Protein AF-A0A7V8NL89-F1 (afdb_monomer_lite)

Organism: NCBI:txid2741543

pLDDT: mean 71.74, std 18.9, range [35.25, 95.38]

Sequence (128 aa):
MVPKAMFGRVRFFMFGGALLLLGAQVRPDTIVLKNGRRITALSAIEEGDKVRYLTSAGELSLPKSIVDHIEKGAFAATPGSPGAATANLTITPPEIRPAGGGIEEVERAAVHDGSIDRGYIARLEGEA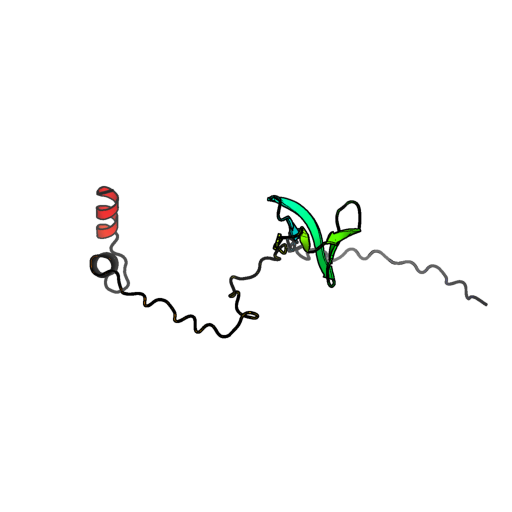

Secondary structure (DSSP, 8-state):
--------------------------PPEEEEETTS-EEEESEEEEETTEEEEEETTEEEEEEGGGEEEEE---S---S----SSS-----PPP-----SSSHHHHHHHHEETTEE-HHHHHHHHTT-

Foldseek 3Di:
DDDDDDDDDDPDDPDDDPPDCPPQPQQFKWWAWPVRDIDTFNDWDDDPQWIWTADPVGIDIDGCVGTDDMHGRDSPDDPDDPPDDDDPPPPPPPPPDPPPDDPVVLVCVQDDPNDGDVVSVVVVVVVD

Radius of gyration: 29.13 Å; chains: 1; bounding box: 51×91×41 Å

Structure (mmCIF, N/CA/C/O backbone):
data_AF-A0A7V8NL89-F1
#
_entry.id   AF-A0A7V8NL89-F1
#
loop_
_atom_site.group_PDB
_atom_site.id
_atom_site.type_symbol
_atom_site.label_atom_id
_atom_site.label_alt_id
_atom_site.label_comp_id
_atom_site.label_asym_id
_atom_site.label_entity_id
_atom_site.label_seq_id
_atom_site.pdbx_PDB_ins_code
_atom_site.Cartn_x
_atom_site.Cartn_y
_atom_site.Cartn_z
_atom_site.occupancy
_atom_site.B_iso_or_equiv
_atom_site.auth_seq_id
_atom_site.auth_comp_id
_atom_site.auth_asym_id
_atom_site.auth_atom_id
_atom_site.pdbx_PDB_model_num
ATOM 1 N N . MET A 1 1 ? 26.495 46.120 5.814 1.00 37.53 1 MET A N 1
ATOM 2 C CA . MET A 1 1 ? 25.764 45.789 4.573 1.00 37.53 1 MET A CA 1
ATOM 3 C C . MET A 1 1 ? 26.704 45.092 3.591 1.00 37.53 1 MET A C 1
ATOM 5 O O . MET A 1 1 ? 27.735 45.652 3.264 1.00 37.53 1 MET A O 1
ATOM 9 N N . VAL A 1 2 ? 26.331 43.857 3.236 1.00 35.25 2 VAL A N 1
ATOM 10 C CA . VAL A 1 2 ? 26.699 42.959 2.112 1.00 35.25 2 VAL A CA 1
ATOM 11 C C . VAL A 1 2 ? 28.068 43.111 1.404 1.00 35.25 2 VAL A C 1
ATOM 13 O O . VAL A 1 2 ? 28.269 44.081 0.677 1.00 35.25 2 VAL A O 1
ATOM 16 N N . PRO A 1 3 ? 28.950 42.089 1.454 1.00 41.47 3 PRO A N 1
ATOM 17 C CA . PRO A 1 3 ? 30.018 41.909 0.474 1.00 41.47 3 PRO A CA 1
ATOM 18 C C . PRO A 1 3 ? 29.518 41.123 -0.752 1.00 41.47 3 PRO A C 1
ATOM 20 O O . PRO A 1 3 ? 28.866 40.085 -0.638 1.00 41.47 3 PRO A O 1
ATOM 23 N N . LYS A 1 4 ? 29.838 41.622 -1.948 1.00 38.69 4 LYS A N 1
ATOM 24 C CA . LYS A 1 4 ? 29.534 40.993 -3.239 1.00 38.69 4 LYS A CA 1
ATOM 25 C C . LYS A 1 4 ? 30.643 39.983 -3.561 1.00 38.69 4 LYS A C 1
ATOM 27 O O . LYS A 1 4 ? 31.752 40.376 -3.908 1.00 38.69 4 LYS A O 1
ATOM 32 N N . ALA A 1 5 ? 30.358 38.692 -3.395 1.00 44.16 5 ALA A N 1
ATOM 33 C CA . ALA A 1 5 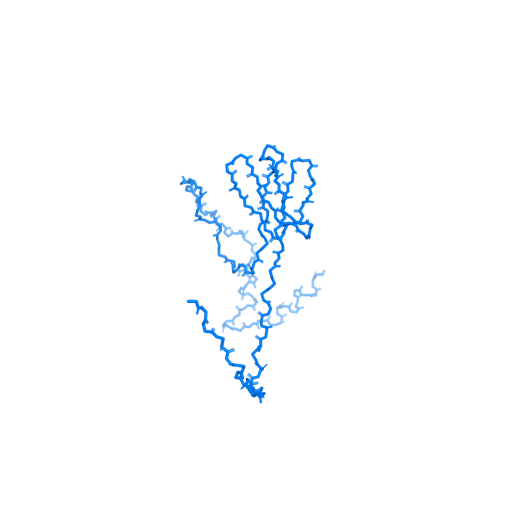? 31.304 37.617 -3.684 1.00 44.16 5 ALA A CA 1
ATOM 34 C C . ALA A 1 5 ? 31.482 37.417 -5.199 1.00 44.16 5 ALA A C 1
ATOM 36 O O . ALA A 1 5 ? 30.527 37.378 -5.975 1.00 44.16 5 ALA A O 1
ATOM 37 N N . MET A 1 6 ? 32.749 37.327 -5.587 1.00 45.66 6 MET A N 1
ATOM 38 C CA . MET A 1 6 ? 33.279 37.232 -6.941 1.00 45.66 6 MET A CA 1
ATOM 39 C C . MET A 1 6 ? 33.208 35.774 -7.426 1.00 45.66 6 MET A C 1
ATOM 41 O O . MET A 1 6 ? 33.606 34.858 -6.710 1.00 45.66 6 MET A O 1
ATOM 45 N N . PHE A 1 7 ? 32.695 35.559 -8.640 1.00 50.12 7 PHE A N 1
ATOM 46 C CA . PHE A 1 7 ? 32.579 34.251 -9.296 1.00 50.12 7 PHE A CA 1
ATOM 47 C C . PHE A 1 7 ? 33.961 33.605 -9.516 1.00 50.12 7 PHE A C 1
ATOM 49 O O . PHE A 1 7 ? 34.747 34.054 -10.352 1.00 50.12 7 PHE A O 1
ATOM 56 N N . GLY A 1 8 ? 34.244 32.529 -8.778 1.00 40.84 8 GLY A N 1
ATOM 57 C CA . GLY A 1 8 ? 35.434 31.691 -8.925 1.00 40.84 8 GLY A CA 1
ATOM 58 C C . GLY A 1 8 ? 35.156 30.455 -9.784 1.00 40.84 8 GLY A C 1
ATOM 59 O O . GLY A 1 8 ? 34.290 29.646 -9.471 1.00 40.84 8 GLY A O 1
ATOM 60 N N . ARG A 1 9 ? 35.905 30.331 -10.882 1.00 50.31 9 ARG A N 1
ATOM 61 C CA . ARG A 1 9 ? 35.864 29.279 -11.912 1.00 50.31 9 ARG A CA 1
ATOM 62 C C . ARG A 1 9 ? 35.992 27.864 -11.322 1.00 50.31 9 ARG A C 1
ATOM 64 O O . ARG A 1 9 ? 37.090 27.466 -10.940 1.00 50.31 9 ARG A O 1
ATOM 71 N N . VAL A 1 10 ? 34.920 27.072 -11.338 1.00 51.47 10 VAL A N 1
ATOM 72 C CA . VAL A 1 10 ? 34.995 25.632 -11.040 1.00 51.47 10 VAL A CA 1
ATOM 73 C C . VAL A 1 10 ? 35.394 24.900 -12.320 1.00 51.47 10 VAL A C 1
ATOM 75 O O . VAL A 1 10 ? 34.602 24.728 -13.244 1.00 51.47 10 VAL A O 1
ATOM 78 N N . ARG A 1 11 ? 36.675 24.535 -12.400 1.00 53.22 11 ARG A N 1
ATOM 79 C CA . ARG A 1 11 ? 37.229 23.694 -13.462 1.00 53.22 11 ARG A CA 1
ATOM 80 C C . ARG A 1 11 ? 36.674 22.279 -13.308 1.00 53.22 11 ARG A C 1
ATOM 82 O O . ARG A 1 11 ? 36.932 21.614 -12.310 1.00 53.22 11 ARG A O 1
ATOM 89 N N . PHE A 1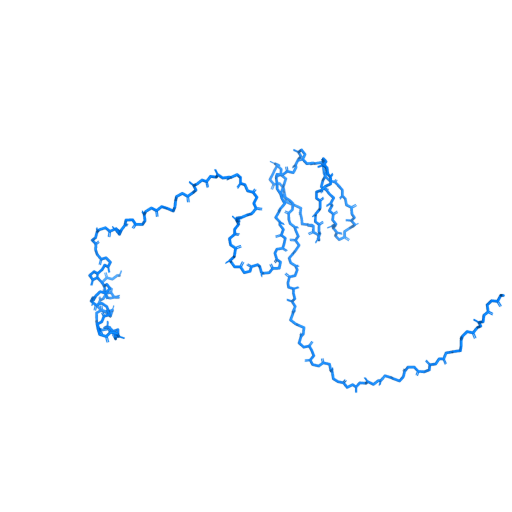 12 ? 35.916 21.860 -14.314 1.00 50.47 12 PHE A N 1
ATOM 90 C CA . PHE A 1 12 ? 35.339 20.532 -14.487 1.00 50.47 12 PHE A CA 1
ATOM 91 C C . PHE A 1 12 ? 36.473 19.501 -14.648 1.00 50.47 12 PHE A C 1
ATOM 93 O O . PHE A 1 12 ? 36.974 19.278 -15.748 1.00 50.47 12 PHE A O 1
ATOM 100 N N . PHE A 1 13 ? 36.938 18.917 -13.543 1.00 49.09 13 PHE A N 1
ATOM 101 C CA . PHE A 1 13 ? 37.832 17.760 -13.580 1.00 49.09 13 PHE A CA 1
ATOM 102 C C . PHE A 1 13 ? 36.986 16.501 -13.800 1.00 49.09 13 PHE A C 1
ATOM 104 O O . PHE A 1 13 ? 36.485 15.885 -12.864 1.00 49.09 13 PHE A O 1
ATOM 111 N N . MET A 1 14 ? 36.805 16.145 -15.074 1.00 55.44 14 MET A N 1
ATOM 112 C CA . MET A 1 14 ? 36.448 14.791 -15.495 1.00 55.44 14 MET A CA 1
ATOM 113 C C . MET A 1 14 ? 37.607 13.851 -15.153 1.00 55.44 14 MET A C 1
ATOM 115 O O . MET A 1 14 ? 38.583 13.835 -15.888 1.00 55.44 14 MET A O 1
ATOM 119 N N . PHE A 1 15 ? 37.504 13.068 -14.079 1.00 45.94 15 PHE A N 1
ATOM 120 C CA . PHE A 1 15 ? 38.226 11.799 -13.916 1.00 45.94 15 PHE A CA 1
ATOM 121 C C . PHE A 1 15 ? 37.565 10.979 -12.795 1.00 45.94 15 PHE A C 1
ATOM 123 O O . PHE A 1 15 ? 37.494 11.435 -11.659 1.00 45.94 15 PHE A O 1
ATOM 130 N N . GLY A 1 16 ? 37.107 9.760 -13.112 1.00 48.78 16 GLY A N 1
ATOM 131 C CA . GLY A 1 16 ? 36.813 8.720 -12.111 1.00 48.78 16 GLY A CA 1
ATOM 132 C C . GLY A 1 16 ? 35.346 8.541 -11.703 1.00 48.78 16 GLY A C 1
ATOM 133 O O . GLY A 1 16 ? 35.016 8.660 -10.532 1.00 48.78 16 GLY A O 1
ATOM 134 N N . GLY A 1 17 ? 34.455 8.226 -12.647 1.00 48.97 17 GLY A N 1
ATOM 135 C CA . GLY A 1 17 ? 33.024 8.014 -12.377 1.00 48.97 17 GLY A CA 1
ATOM 136 C C . GLY A 1 17 ? 32.528 6.578 -12.567 1.00 48.97 17 GLY A C 1
ATOM 137 O O . GLY A 1 17 ? 31.364 6.397 -12.891 1.00 48.97 17 GLY A O 1
ATOM 138 N N . ALA A 1 18 ? 33.372 5.554 -12.423 1.00 53.53 18 ALA A N 1
ATOM 139 C CA . ALA A 1 18 ? 32.938 4.151 -12.478 1.00 53.53 18 ALA A CA 1
ATOM 140 C C . ALA A 1 18 ? 32.452 3.643 -11.102 1.00 53.53 18 ALA A C 1
ATOM 142 O O . ALA A 1 18 ? 32.716 2.505 -10.721 1.00 53.53 18 ALA A O 1
ATOM 143 N N . LEU A 1 19 ? 31.758 4.491 -10.332 1.00 55.56 19 LEU A N 1
ATOM 144 C CA . LEU A 1 19 ? 31.111 4.091 -9.084 1.00 55.56 19 LEU A CA 1
ATOM 145 C C . LEU A 1 19 ? 29.725 3.534 -9.415 1.00 55.56 19 LEU A C 1
ATOM 147 O O . LEU A 1 19 ? 28.716 4.230 -9.366 1.00 55.56 19 LEU A O 1
ATOM 151 N N . LEU A 1 20 ? 29.752 2.280 -9.857 1.00 53.03 20 LEU A N 1
ATOM 152 C CA . LEU A 1 20 ? 28.727 1.249 -9.726 1.00 53.03 20 LEU A CA 1
ATOM 153 C C . LEU A 1 20 ? 27.478 1.736 -8.957 1.00 53.03 20 LEU A C 1
ATOM 155 O O . LEU A 1 20 ? 27.416 1.647 -7.731 1.00 53.03 20 LEU A O 1
ATOM 159 N N . LEU A 1 21 ? 26.486 2.266 -9.690 1.00 55.31 21 LEU A N 1
ATOM 160 C CA . LEU A 1 21 ? 25.127 2.471 -9.185 1.00 55.31 21 LEU A CA 1
ATOM 161 C C . LEU A 1 21 ? 24.544 1.088 -8.869 1.00 55.31 21 LEU A C 1
ATOM 163 O O . LEU A 1 21 ? 23.837 0.485 -9.676 1.00 55.31 21 LEU A O 1
ATOM 167 N N . LEU A 1 22 ? 24.860 0.569 -7.687 1.00 54.16 22 LEU A N 1
ATOM 168 C CA . LEU A 1 22 ? 24.134 -0.530 -7.078 1.00 54.16 22 LEU A CA 1
ATOM 169 C C . LEU A 1 22 ? 22.773 0.051 -6.669 1.00 54.16 22 LEU A C 1
ATOM 171 O O . LEU A 1 22 ? 22.604 0.603 -5.585 1.00 54.16 22 LEU A O 1
ATOM 175 N N . GLY A 1 23 ? 21.839 0.054 -7.623 1.00 53.88 23 GLY A N 1
ATOM 176 C CA . GLY A 1 23 ? 20.508 0.623 -7.474 1.00 53.88 23 GLY A CA 1
ATOM 177 C C . GLY A 1 23 ? 19.763 -0.059 -6.337 1.00 53.88 23 GLY A C 1
ATOM 178 O O . GLY A 1 23 ? 19.224 -1.151 -6.509 1.00 53.88 23 GLY A O 1
ATOM 179 N N . ALA A 1 24 ? 19.718 0.605 -5.186 1.00 57.69 24 ALA A N 1
ATOM 180 C CA . ALA A 1 24 ? 18.756 0.323 -4.141 1.00 57.69 24 ALA A CA 1
ATOM 181 C C . ALA A 1 24 ? 17.356 0.392 -4.760 1.00 57.69 24 ALA A C 1
ATOM 183 O O . ALA A 1 24 ? 16.849 1.473 -5.057 1.00 57.69 24 ALA A O 1
ATOM 184 N N . GLN A 1 25 ? 16.756 -0.771 -5.014 1.00 57.56 25 GLN A N 1
ATOM 185 C CA . GLN A 1 25 ? 15.371 -0.880 -5.452 1.00 57.56 25 GLN A CA 1
ATOM 186 C C . GLN A 1 25 ? 14.492 -0.472 -4.269 1.00 57.56 25 GLN A C 1
ATOM 188 O O . GLN A 1 25 ? 14.058 -1.316 -3.487 1.00 57.56 25 GLN A O 1
ATOM 193 N N . VAL A 1 26 ? 14.283 0.834 -4.104 1.00 64.06 26 VAL A N 1
ATOM 194 C CA . VAL A 1 26 ? 13.304 1.370 -3.162 1.00 64.06 26 VAL A CA 1
ATOM 195 C C . VAL A 1 26 ? 11.940 1.000 -3.721 1.00 64.06 26 VAL A C 1
ATOM 197 O O . VAL A 1 26 ? 11.434 1.639 -4.644 1.00 64.06 26 VAL A O 1
ATOM 200 N N . ARG A 1 27 ? 11.370 -0.094 -3.216 1.00 75.81 27 ARG A N 1
ATOM 201 C CA . ARG A 1 27 ? 9.978 -0.416 -3.510 1.00 75.81 27 ARG A CA 1
ATOM 202 C C . ARG A 1 27 ? 9.096 0.602 -2.781 1.00 75.81 27 ARG A C 1
ATOM 204 O O . ARG A 1 27 ? 9.407 0.942 -1.643 1.00 75.81 27 ARG A O 1
ATOM 211 N N . PRO A 1 28 ? 8.033 1.112 -3.418 1.00 81.69 28 PRO A N 1
ATOM 212 C CA . PRO A 1 28 ? 7.074 1.964 -2.736 1.00 81.69 28 PRO A CA 1
ATOM 213 C C . PRO A 1 28 ? 6.318 1.166 -1.667 1.00 81.69 28 PRO A C 1
ATOM 215 O O . PRO A 1 28 ? 6.077 -0.035 -1.820 1.00 81.69 28 PRO A O 1
ATOM 218 N N . ASP A 1 29 ? 5.925 1.855 -0.603 1.00 88.81 29 ASP A N 1
ATOM 219 C CA . ASP A 1 29 ? 5.008 1.336 0.403 1.00 88.81 29 ASP A CA 1
ATOM 220 C C . ASP A 1 29 ? 3.628 1.084 -0.227 1.00 88.81 29 ASP A C 1
ATOM 222 O O . ASP A 1 29 ? 3.176 1.805 -1.120 1.00 88.81 29 ASP A O 1
ATOM 226 N N . THR A 1 30 ? 2.923 0.065 0.252 1.00 92.50 30 THR A N 1
ATOM 227 C CA . THR A 1 30 ? 1.543 -0.219 -0.143 1.00 92.50 30 THR A CA 1
ATOM 228 C C . THR A 1 30 ? 0.645 -0.190 1.083 1.00 92.50 30 THR A C 1
ATOM 230 O O . THR A 1 30 ? 0.799 -0.969 2.014 1.00 92.50 30 THR A O 1
ATOM 233 N N . ILE A 1 31 ? -0.318 0.725 1.092 1.00 92.56 31 ILE A N 1
ATOM 234 C CA . ILE A 1 31 ? -1.317 0.846 2.153 1.00 92.56 31 ILE A CA 1
ATOM 235 C C . ILE A 1 31 ? -2.526 0.017 1.734 1.00 92.56 31 ILE A C 1
ATOM 237 O O . ILE A 1 31 ? -3.147 0.298 0.704 1.00 92.56 31 ILE A O 1
ATOM 241 N N . VAL A 1 32 ? -2.861 -0.998 2.523 1.00 94.44 32 VAL A N 1
ATOM 242 C CA . VAL A 1 32 ? -4.031 -1.848 2.302 1.00 94.44 32 VAL A CA 1
ATOM 243 C C . VAL A 1 32 ? -5.185 -1.309 3.137 1.00 94.44 32 VAL A C 1
ATOM 245 O O . VAL A 1 32 ? -5.055 -1.059 4.334 1.00 94.44 32 VAL A O 1
ATOM 248 N N . LEU A 1 33 ? -6.324 -1.085 2.491 1.00 95.38 33 LEU A N 1
ATOM 249 C CA . LEU A 1 33 ? -7.543 -0.609 3.129 1.00 95.38 33 LEU A CA 1
ATOM 250 C C . LEU A 1 33 ? -8.459 -1.782 3.476 1.00 95.38 33 LEU A C 1
ATOM 252 O O . LEU A 1 33 ? -8.478 -2.800 2.786 1.00 95.38 33 LEU A O 1
ATOM 256 N N . LYS A 1 34 ? -9.316 -1.597 4.482 1.00 94.75 34 LYS A N 1
ATOM 257 C CA . LYS A 1 34 ? -10.278 -2.624 4.927 1.00 94.75 34 LYS A CA 1
ATOM 258 C C . LYS A 1 34 ? -11.308 -3.021 3.869 1.00 94.75 34 LYS A C 1
ATOM 260 O O . LYS A 1 34 ? -11.912 -4.081 3.958 1.00 94.75 34 LYS A O 1
ATOM 265 N N . ASN A 1 35 ? -11.521 -2.175 2.862 1.00 93.06 35 ASN A N 1
ATOM 266 C CA . ASN A 1 35 ? -12.382 -2.479 1.716 1.00 93.06 35 ASN A CA 1
ATOM 267 C C . ASN A 1 35 ? -11.655 -3.248 0.594 1.00 93.06 35 ASN A C 1
ATOM 269 O O . ASN A 1 35 ? -12.205 -3.387 -0.494 1.00 93.06 35 ASN A O 1
ATOM 273 N N . GLY A 1 36 ? -10.413 -3.686 0.820 1.00 90.62 36 GLY A N 1
ATOM 274 C CA . GLY A 1 36 ? -9.596 -4.411 -0.153 1.00 90.62 36 GLY A CA 1
ATOM 275 C C . GLY A 1 36 ? -8.881 -3.526 -1.178 1.00 90.62 36 GLY A C 1
ATOM 276 O O . GLY A 1 36 ? -8.118 -4.035 -1.998 1.00 90.62 36 GLY A O 1
ATOM 277 N N . ARG A 1 37 ? -9.080 -2.201 -1.157 1.00 93.56 37 ARG A N 1
ATOM 278 C CA . ARG A 1 37 ? -8.331 -1.284 -2.030 1.00 93.56 37 ARG A CA 1
ATOM 279 C C . ARG A 1 37 ? -6.893 -1.139 -1.541 1.00 93.56 37 ARG A C 1
ATOM 281 O O . ARG A 1 37 ? -6.624 -1.165 -0.344 1.00 93.56 37 ARG A O 1
ATOM 288 N N . ARG A 1 38 ? -5.976 -0.922 -2.483 1.00 93.69 38 ARG A N 1
ATOM 289 C CA . ARG A 1 38 ? -4.545 -0.739 -2.218 1.00 93.69 38 ARG A CA 1
ATOM 290 C C . ARG A 1 38 ? -4.102 0.616 -2.746 1.00 93.69 38 ARG A C 1
ATOM 292 O O . ARG A 1 38 ? -4.500 1.007 -3.843 1.00 93.69 38 ARG A O 1
ATOM 299 N N . ILE A 1 39 ? -3.307 1.332 -1.961 1.00 91.75 39 ILE A N 1
ATOM 300 C CA . ILE A 1 39 ? -2.746 2.635 -2.325 1.00 91.75 39 ILE A CA 1
ATOM 301 C C . ILE A 1 39 ? -1.230 2.513 -2.317 1.00 91.75 39 ILE A C 1
ATOM 303 O O . ILE A 1 39 ? -0.634 2.229 -1.282 1.00 91.75 39 ILE A O 1
ATOM 307 N N . THR A 1 40 ? -0.611 2.747 -3.470 1.00 91.81 40 THR A N 1
ATOM 308 C CA . THR A 1 40 ? 0.845 2.810 -3.590 1.00 91.81 40 THR A CA 1
ATOM 309 C C . THR A 1 40 ? 1.326 4.189 -3.153 1.00 91.81 40 THR A C 1
ATOM 311 O O . THR A 1 40 ? 0.941 5.204 -3.735 1.00 91.81 40 THR A O 1
ATOM 314 N N . ALA A 1 41 ? 2.164 4.220 -2.124 1.00 90.19 41 ALA A N 1
ATOM 315 C CA . ALA A 1 41 ? 2.757 5.420 -1.563 1.00 90.19 41 ALA A CA 1
ATOM 316 C C . ALA A 1 41 ? 4.285 5.336 -1.638 1.00 90.19 41 ALA A C 1
ATOM 318 O O . ALA A 1 41 ? 4.885 4.294 -1.416 1.00 90.19 41 ALA A O 1
ATOM 319 N N . LEU A 1 42 ? 4.940 6.456 -1.919 1.00 88.69 42 LEU A N 1
ATOM 320 C CA . LEU A 1 42 ? 6.395 6.589 -1.827 1.00 88.69 42 LEU A CA 1
ATOM 321 C C . LEU A 1 42 ? 6.880 6.366 -0.388 1.00 88.69 42 LEU A C 1
ATOM 323 O O . LEU A 1 42 ? 7.947 5.805 -0.172 1.00 88.69 42 LEU A O 1
ATOM 327 N N . SER A 1 43 ? 6.093 6.812 0.590 1.00 86.88 43 SER A N 1
ATOM 328 C CA . SER A 1 43 ? 6.334 6.594 2.014 1.00 86.88 43 SER A CA 1
ATOM 329 C C . SER A 1 43 ? 5.015 6.704 2.766 1.00 86.88 43 SER A C 1
ATOM 331 O O . SER A 1 43 ? 4.208 7.573 2.440 1.00 86.88 43 SER A O 1
ATOM 333 N N . ALA A 1 44 ? 4.793 5.850 3.761 1.00 90.31 44 ALA A N 1
ATOM 334 C CA . ALA A 1 44 ? 3.659 5.932 4.681 1.00 90.31 44 ALA A CA 1
ATOM 335 C C . ALA A 1 44 ? 4.143 6.023 6.138 1.00 90.31 44 ALA A C 1
ATOM 337 O O . ALA A 1 44 ? 5.046 5.306 6.536 1.00 90.31 44 ALA A O 1
ATOM 338 N N . ILE A 1 45 ? 3.577 6.875 6.980 1.00 90.25 45 ILE A N 1
ATOM 339 C CA . ILE A 1 45 ? 3.967 7.022 8.387 1.00 90.25 45 ILE A CA 1
ATOM 340 C C . ILE A 1 45 ? 2.695 7.068 9.221 1.00 90.25 45 ILE A C 1
ATOM 342 O O . ILE A 1 45 ? 1.760 7.805 8.908 1.00 90.25 45 ILE A O 1
ATOM 346 N N . GLU A 1 46 ? 2.647 6.268 10.280 1.00 91.06 46 GLU A N 1
ATOM 347 C CA . GLU A 1 46 ? 1.544 6.309 11.233 1.00 91.06 46 GLU A CA 1
ATOM 348 C C . GLU A 1 46 ? 1.770 7.449 12.232 1.00 91.06 46 GLU A C 1
ATOM 350 O O . GLU A 1 46 ? 2.788 7.489 12.919 1.00 91.06 46 GLU A O 1
ATOM 355 N N . GLU A 1 47 ? 0.816 8.374 12.316 1.00 88.31 47 GLU A N 1
ATOM 356 C CA . GLU A 1 47 ? 0.830 9.517 13.227 1.00 88.31 47 GLU A CA 1
ATOM 357 C C . GLU A 1 47 ? -0.486 9.530 14.021 1.00 88.31 47 GLU A C 1
ATOM 359 O O . GLU A 1 47 ? -1.528 10.006 13.558 1.00 88.31 47 GLU A O 1
ATOM 364 N N . GLY A 1 48 ? -0.452 8.939 15.220 1.00 89.88 48 GLY A N 1
ATOM 365 C CA . GLY A 1 48 ? -1.625 8.797 16.087 1.00 89.88 48 GLY A CA 1
ATOM 366 C C . GLY A 1 48 ? -2.751 7.999 15.421 1.00 89.88 48 GLY A C 1
ATOM 367 O O . GLY A 1 48 ? -2.580 6.821 15.106 1.00 89.88 48 GLY A O 1
ATOM 368 N N . ASP A 1 49 ? -3.889 8.659 15.189 1.00 92.00 49 ASP A N 1
ATOM 369 C CA . ASP A 1 49 ? -5.099 8.074 14.587 1.00 92.00 49 ASP A CA 1
ATOM 370 C C . ASP A 1 49 ? -5.134 8.145 13.052 1.00 92.00 49 ASP A C 1
ATOM 372 O O . ASP A 1 49 ? -6.120 7.750 12.417 1.00 92.00 49 ASP A O 1
ATOM 376 N N . LYS A 1 50 ? -4.077 8.667 12.423 1.00 93.50 50 LYS A N 1
ATOM 377 C CA . LYS A 1 50 ? -3.995 8.841 10.971 1.00 93.50 50 LYS A CA 1
ATOM 378 C C . LYS A 1 50 ? -2.714 8.225 10.418 1.00 93.50 50 LYS A C 1
ATOM 380 O O . LYS A 1 50 ? -1.705 8.103 11.099 1.00 93.50 50 LYS A O 1
ATOM 385 N N . VAL A 1 51 ? -2.760 7.853 9.150 1.00 93.31 51 VAL A N 1
ATOM 386 C CA . VAL A 1 51 ? -1.612 7.463 8.338 1.00 93.31 51 VAL A CA 1
ATOM 387 C C . VAL A 1 51 ? -1.351 8.600 7.363 1.00 93.31 51 VAL A C 1
ATOM 389 O O . VAL A 1 51 ? -2.208 8.908 6.533 1.00 93.31 51 VAL A O 1
ATOM 392 N N . ARG A 1 52 ? -0.188 9.239 7.464 1.00 93.88 52 ARG A N 1
ATOM 393 C CA . ARG A 1 52 ? 0.298 10.207 6.476 1.00 93.88 52 ARG A CA 1
ATOM 394 C C . ARG A 1 52 ? 1.080 9.476 5.412 1.00 93.88 52 ARG A C 1
ATOM 396 O O . ARG A 1 52 ? 1.856 8.583 5.728 1.00 93.88 52 ARG A O 1
ATOM 403 N N . TYR A 1 53 ? 0.877 9.822 4.154 1.00 92.75 53 TYR A N 1
ATOM 404 C CA . TYR A 1 53 ? 1.551 9.139 3.067 1.00 92.75 53 TYR A CA 1
ATOM 405 C C . TYR A 1 53 ? 1.827 10.071 1.900 1.00 92.75 53 TYR A C 1
ATOM 407 O O . TYR A 1 53 ? 1.049 10.972 1.587 1.00 92.75 53 TYR A O 1
ATOM 415 N N . LEU A 1 54 ? 2.965 9.838 1.258 1.00 91.69 54 LEU A N 1
ATOM 416 C CA . LEU A 1 54 ? 3.426 10.599 0.114 1.00 91.69 54 LEU A CA 1
ATOM 417 C C . LEU A 1 54 ? 3.116 9.830 -1.166 1.00 91.69 54 LEU A C 1
ATOM 419 O O . LEU A 1 54 ? 3.469 8.664 -1.303 1.00 91.69 54 LEU A O 1
ATOM 423 N N . THR A 1 55 ? 2.484 10.493 -2.123 1.00 89.94 55 THR A N 1
ATOM 424 C CA . THR A 1 55 ? 2.249 9.987 -3.479 1.00 89.94 55 THR A CA 1
ATOM 425 C C . THR A 1 55 ? 2.967 10.879 -4.488 1.00 89.94 55 THR A C 1
ATOM 427 O O . THR A 1 55 ? 3.471 11.945 -4.135 1.00 89.94 55 THR A O 1
ATOM 430 N N . SER A 1 56 ? 2.995 10.486 -5.762 1.00 84.56 56 SER A N 1
ATOM 431 C CA . SER A 1 56 ? 3.511 11.346 -6.838 1.00 84.56 56 SER A CA 1
ATOM 432 C C . SER A 1 56 ? 2.750 12.672 -6.970 1.00 84.56 56 SER A C 1
ATOM 434 O O . SER A 1 56 ? 3.303 13.642 -7.477 1.00 84.56 56 SER A O 1
ATOM 436 N N . ALA A 1 57 ? 1.502 12.724 -6.495 1.00 86.31 57 ALA A N 1
ATOM 437 C CA . ALA A 1 57 ? 0.665 13.920 -6.492 1.00 86.31 57 ALA A CA 1
ATOM 438 C C . ALA A 1 57 ? 0.859 14.806 -5.246 1.00 86.31 57 ALA A C 1
ATOM 440 O O . ALA A 1 57 ? 0.275 15.885 -5.172 1.00 86.31 57 ALA A O 1
ATOM 441 N N . GLY A 1 58 ? 1.659 14.367 -4.271 1.00 89.00 58 GLY A N 1
ATOM 442 C CA . GLY A 1 58 ? 1.878 15.071 -3.011 1.00 89.00 58 GLY A CA 1
ATOM 443 C C . GLY A 1 58 ? 1.466 14.259 -1.786 1.00 89.00 58 GLY A C 1
ATOM 444 O O . GLY A 1 58 ? 1.275 13.041 -1.846 1.00 89.00 58 GLY A O 1
ATOM 445 N N . GLU A 1 59 ? 1.388 14.949 -0.653 1.00 93.12 59 GLU A N 1
ATOM 446 C CA . GLU A 1 59 ? 1.178 14.353 0.662 1.00 93.12 59 GLU A CA 1
ATOM 447 C C . GLU A 1 59 ? -0.304 14.341 1.058 1.00 93.12 59 GLU A C 1
ATOM 449 O O . GLU A 1 59 ? -0.979 15.370 1.005 1.00 93.12 59 GLU A O 1
ATOM 454 N N . LEU A 1 60 ? -0.808 13.179 1.477 1.00 93.25 60 LEU A N 1
ATOM 455 C CA . LEU A 1 60 ? -2.180 12.984 1.938 1.00 93.25 60 LEU A CA 1
ATOM 456 C C . LEU A 1 60 ? -2.214 12.289 3.307 1.00 93.25 60 LEU A C 1
ATOM 458 O O . LEU A 1 60 ? -1.232 11.717 3.776 1.00 93.25 60 LEU A O 1
ATOM 462 N N . SER A 1 61 ? -3.389 12.308 3.944 1.00 94.00 61 SER A N 1
ATOM 463 C CA . SER A 1 61 ? -3.648 11.567 5.181 1.00 94.00 61 SER A CA 1
ATOM 464 C C . SER A 1 61 ? -4.892 10.686 5.066 1.00 94.00 61 SER A C 1
ATOM 466 O O . SER A 1 61 ? -5.863 11.043 4.398 1.00 94.00 61 SER A O 1
ATOM 468 N N . LEU A 1 62 ? -4.851 9.517 5.703 1.00 93.62 62 LEU A N 1
ATOM 469 C CA . LEU A 1 62 ? -5.959 8.565 5.812 1.00 93.62 62 LEU A CA 1
ATOM 470 C C . LEU A 1 62 ? -6.206 8.237 7.288 1.00 93.62 62 LEU A C 1
ATOM 472 O O . LEU A 1 62 ? -5.245 8.063 8.030 1.00 93.62 62 LEU A O 1
ATOM 476 N N . PRO A 1 63 ? -7.457 8.122 7.753 1.00 94.75 63 PRO A N 1
ATOM 477 C CA . PRO A 1 63 ? -7.726 7.664 9.113 1.00 94.75 63 PRO A CA 1
ATOM 478 C C . PRO A 1 63 ? -7.373 6.177 9.280 1.00 94.75 63 PRO A C 1
ATOM 480 O O . PRO A 1 63 ? -7.688 5.364 8.411 1.00 94.75 63 PRO A O 1
ATOM 483 N N . LYS A 1 64 ? -6.787 5.783 10.420 1.00 92.62 64 LYS A N 1
ATOM 484 C CA . LYS A 1 64 ? -6.457 4.368 10.702 1.00 92.62 64 LYS A CA 1
ATOM 485 C C . LYS A 1 64 ? -7.688 3.464 10.730 1.00 92.62 64 LYS A C 1
ATOM 487 O O . LYS A 1 64 ? -7.579 2.270 10.490 1.00 92.62 64 LYS A O 1
ATOM 492 N N . SER A 1 65 ? -8.878 4.021 10.959 1.00 93.38 65 SER A N 1
ATOM 493 C CA . SER A 1 65 ? -10.129 3.257 10.975 1.00 93.38 65 SER A CA 1
ATOM 494 C C . SER A 1 65 ? -10.429 2.540 9.654 1.00 93.38 65 SER A C 1
ATOM 496 O O . SER A 1 65 ? -11.037 1.470 9.696 1.00 93.38 65 SER A O 1
ATOM 498 N N . ILE A 1 66 ? -9.989 3.087 8.512 1.00 93.25 66 ILE A N 1
ATOM 499 C CA . ILE A 1 66 ? -10.193 2.503 7.173 1.00 93.25 66 ILE A CA 1
ATOM 500 C C . ILE A 1 66 ? -8.960 1.764 6.639 1.00 93.25 66 ILE A C 1
ATOM 502 O O . ILE A 1 66 ? -9.051 1.109 5.600 1.00 93.25 66 ILE A O 1
ATOM 506 N N . VAL A 1 67 ? -7.825 1.874 7.332 1.00 94.88 67 VAL A N 1
ATOM 507 C CA . VAL A 1 67 ? -6.578 1.183 6.996 1.00 94.88 67 VAL A CA 1
ATOM 508 C C . VAL A 1 67 ? -6.590 -0.183 7.669 1.00 94.88 67 VAL A C 1
ATOM 510 O O . VAL A 1 67 ? -6.978 -0.307 8.829 1.00 94.88 67 VAL A O 1
ATOM 513 N N . ASP A 1 68 ? -6.210 -1.204 6.916 1.00 93.50 68 ASP A N 1
ATOM 514 C CA . ASP A 1 68 ? -6.023 -2.552 7.437 1.00 93.50 68 ASP A CA 1
ATOM 515 C C . ASP A 1 68 ? -4.577 -2.725 7.918 1.00 93.50 68 ASP A C 1
ATOM 517 O O . ASP A 1 68 ? -4.334 -2.884 9.111 1.00 93.50 68 ASP A O 1
ATOM 521 N N . HIS A 1 69 ? -3.609 -2.573 7.008 1.00 91.81 69 HIS A N 1
ATOM 522 C CA . HIS A 1 69 ? -2.178 -2.605 7.313 1.00 91.81 69 HIS A CA 1
ATOM 523 C C . HIS A 1 69 ? -1.352 -1.853 6.254 1.00 91.81 69 HIS A C 1
ATOM 525 O O . HIS A 1 69 ? -1.846 -1.496 5.181 1.00 91.81 69 HIS A O 1
ATOM 531 N N . ILE A 1 70 ? -0.075 -1.604 6.560 1.00 91.12 70 ILE A N 1
ATOM 532 C CA . ILE A 1 70 ? 0.887 -0.968 5.653 1.00 91.12 70 ILE A CA 1
ATOM 533 C C . ILE A 1 70 ? 1.975 -1.987 5.312 1.00 91.12 70 ILE A C 1
ATOM 535 O O . ILE A 1 70 ? 2.761 -2.386 6.168 1.00 91.12 70 ILE A O 1
ATOM 539 N N . GLU A 1 71 ? 2.050 -2.377 4.047 1.00 90.44 71 GLU A N 1
ATOM 540 C CA . GLU A 1 71 ? 3.161 -3.147 3.502 1.00 90.44 71 GLU A CA 1
ATOM 541 C C . GLU A 1 71 ? 4.309 -2.183 3.200 1.00 90.44 71 GLU A C 1
ATOM 543 O O . GLU A 1 71 ? 4.238 -1.363 2.281 1.00 90.44 71 GLU A O 1
ATOM 548 N N . LYS A 1 72 ? 5.378 -2.257 3.989 1.00 87.06 72 LYS A N 1
ATOM 549 C CA . LYS A 1 72 ? 6.575 -1.458 3.744 1.00 87.06 72 LYS A CA 1
ATOM 550 C C . LYS A 1 72 ? 7.333 -1.995 2.547 1.00 87.06 72 LYS A C 1
ATOM 552 O O . LYS A 1 72 ? 7.644 -3.184 2.485 1.00 87.06 72 LYS A O 1
ATOM 557 N N . GLY A 1 73 ? 7.629 -1.113 1.600 1.00 72.50 73 GLY A N 1
ATOM 558 C CA . GLY A 1 73 ? 8.422 -1.440 0.433 1.00 72.50 73 GLY A CA 1
ATOM 559 C C . GLY A 1 73 ? 9.839 -1.782 0.872 1.00 72.50 73 GLY A C 1
ATOM 560 O O . GLY A 1 73 ? 10.665 -0.911 1.132 1.00 72.50 73 GLY A O 1
ATOM 561 N N . ALA A 1 74 ? 10.110 -3.075 1.021 1.00 58.41 74 ALA A N 1
ATOM 562 C CA . ALA A 1 74 ? 11.399 -3.549 1.480 1.00 58.41 74 ALA A CA 1
ATOM 563 C C . ALA A 1 74 ? 12.491 -3.159 0.464 1.00 58.41 74 ALA A C 1
ATOM 565 O O . ALA A 1 74 ? 12.504 -3.650 -0.668 1.00 58.41 74 ALA A O 1
ATOM 566 N N . PHE A 1 75 ? 13.463 -2.348 0.903 1.00 50.53 75 PHE A N 1
ATOM 567 C CA . PHE A 1 75 ? 14.863 -2.660 0.601 1.00 50.53 75 PHE A CA 1
ATOM 568 C C . PHE A 1 75 ? 15.036 -4.138 0.905 1.00 50.53 75 PHE A C 1
ATOM 570 O O . PHE A 1 75 ? 14.609 -4.525 1.987 1.00 50.53 75 PHE A O 1
ATOM 577 N N . ALA A 1 76 ? 15.585 -4.932 -0.020 1.00 44.91 76 ALA A N 1
ATOM 578 C CA . ALA A 1 76 ? 15.787 -6.371 0.140 1.00 44.91 76 ALA A CA 1
ATOM 579 C C . ALA A 1 76 ? 16.273 -6.705 1.560 1.00 44.91 76 ALA A C 1
ATOM 581 O O . ALA A 1 76 ? 17.462 -6.639 1.866 1.00 44.91 76 ALA A O 1
ATOM 582 N N . ALA A 1 77 ? 15.321 -6.998 2.443 1.00 44.50 77 ALA A N 1
ATOM 583 C CA . ALA A 1 77 ? 15.594 -7.396 3.794 1.00 44.50 77 ALA A CA 1
ATOM 584 C C . ALA A 1 77 ? 15.973 -8.857 3.648 1.00 44.50 77 ALA A C 1
ATOM 586 O O . ALA A 1 77 ? 15.155 -9.694 3.263 1.00 44.50 77 ALA A O 1
ATOM 587 N N . THR A 1 78 ? 17.254 -9.124 3.871 1.00 44.28 78 THR A N 1
ATOM 588 C CA . THR A 1 78 ? 17.789 -10.418 4.280 1.00 44.28 78 THR A CA 1
ATOM 589 C C . THR A 1 78 ? 16.722 -11.207 5.052 1.00 44.28 78 THR A C 1
ATOM 591 O O . THR A 1 78 ? 16.062 -10.607 5.904 1.00 44.28 78 THR A O 1
ATOM 594 N N . PRO A 1 79 ? 16.532 -12.518 4.804 1.00 43.25 79 PRO A N 1
ATOM 595 C CA . PRO A 1 79 ? 15.592 -13.330 5.568 1.00 43.25 79 PRO A CA 1
ATOM 596 C C . PRO A 1 79 ? 16.096 -13.424 7.014 1.00 43.25 79 PRO A C 1
ATOM 598 O O . PRO A 1 79 ? 16.881 -14.291 7.377 1.00 43.25 79 PRO A O 1
ATOM 601 N N . GLY A 1 80 ? 15.687 -12.455 7.823 1.00 43.16 80 GLY A N 1
ATOM 602 C CA . GLY A 1 80 ? 16.032 -12.289 9.220 1.00 43.16 80 GLY A CA 1
ATOM 603 C C . GLY A 1 80 ? 14.755 -11.997 9.985 1.00 43.16 80 GLY A C 1
ATOM 604 O O . GLY A 1 80 ? 14.407 -10.843 10.183 1.00 43.16 80 GLY A O 1
ATOM 605 N N . SER A 1 81 ? 14.057 -13.080 10.324 1.00 41.53 81 SER A N 1
ATOM 606 C CA . SER A 1 81 ? 13.118 -13.265 11.438 1.00 41.53 81 SER A CA 1
ATOM 607 C C . SER A 1 81 ? 12.259 -12.059 11.889 1.00 41.53 81 SER A C 1
ATOM 609 O O . SER A 1 81 ? 12.777 -11.126 12.507 1.00 41.53 81 SER A O 1
ATOM 611 N N . PRO A 1 82 ? 10.921 -12.095 11.719 1.00 44.00 82 PRO A N 1
ATOM 612 C CA . PRO A 1 82 ? 10.025 -11.148 12.372 1.00 44.00 82 PRO A CA 1
ATOM 613 C C . PRO A 1 82 ? 9.880 -11.546 13.847 1.00 44.00 82 PRO A C 1
ATOM 615 O O . PRO A 1 82 ? 9.076 -12.403 14.199 1.00 44.00 82 PRO A O 1
ATOM 618 N N . GLY A 1 83 ? 10.688 -10.951 14.722 1.00 45.06 83 GLY A N 1
ATOM 619 C CA . GLY A 1 83 ? 10.723 -11.346 16.130 1.00 45.06 83 GLY A CA 1
ATOM 620 C C . GLY A 1 83 ? 11.176 -10.242 17.072 1.00 45.06 83 GLY A C 1
ATOM 621 O O . GLY A 1 83 ? 12.089 -10.460 17.857 1.00 45.06 83 GLY A O 1
ATOM 622 N N . ALA A 1 84 ? 10.577 -9.051 16.993 1.00 50.81 84 ALA A N 1
ATOM 623 C CA . ALA A 1 84 ? 10.862 -7.985 17.956 1.00 50.81 84 ALA A CA 1
ATOM 624 C C . ALA A 1 84 ? 9.686 -7.016 18.172 1.00 50.81 84 ALA A C 1
ATOM 626 O O . ALA A 1 84 ? 9.900 -5.814 18.157 1.00 50.81 84 ALA A O 1
ATOM 627 N N . ALA A 1 85 ? 8.452 -7.511 18.333 1.00 48.88 85 ALA A N 1
ATOM 628 C CA . ALA A 1 85 ? 7.371 -6.790 19.034 1.00 48.88 85 ALA A CA 1
ATOM 629 C C . ALA A 1 85 ? 6.065 -7.601 19.050 1.00 48.88 85 ALA A C 1
ATOM 631 O O . ALA A 1 85 ? 5.049 -7.165 18.525 1.00 48.88 85 ALA A O 1
ATOM 632 N N . THR A 1 86 ? 6.053 -8.768 19.683 1.00 44.94 86 THR A N 1
ATOM 633 C CA . THR A 1 86 ? 4.801 -9.307 20.227 1.00 44.94 86 THR A CA 1
ATOM 634 C C . THR A 1 86 ? 5.143 -10.215 21.387 1.00 44.94 86 THR A C 1
ATOM 636 O O . THR A 1 86 ? 6.187 -10.859 21.381 1.00 44.94 86 THR A O 1
ATOM 639 N N . ALA A 1 87 ? 4.286 -10.154 22.400 1.00 49.09 87 ALA A N 1
ATOM 640 C CA . ALA A 1 87 ? 4.361 -10.816 23.689 1.00 49.09 87 ALA A CA 1
ATOM 641 C C . ALA A 1 87 ? 5.034 -12.193 23.668 1.00 49.09 87 ALA A C 1
ATOM 643 O O . ALA A 1 87 ? 4.912 -12.939 22.704 1.00 49.09 87 ALA A O 1
ATOM 644 N N . ASN A 1 88 ? 5.669 -12.508 24.795 1.00 52.06 88 ASN A N 1
ATOM 645 C CA . ASN A 1 88 ? 6.132 -13.816 25.249 1.00 52.06 88 ASN A CA 1
ATOM 646 C C . ASN A 1 88 ? 5.080 -14.930 25.029 1.00 52.06 88 ASN A C 1
ATOM 648 O O . ASN A 1 88 ? 4.423 -15.392 25.955 1.00 52.06 88 ASN A O 1
ATOM 652 N N . LEU A 1 89 ? 4.886 -15.326 23.778 1.00 58.22 89 LEU A N 1
ATOM 653 C CA . LEU A 1 89 ? 4.363 -16.609 23.375 1.00 58.22 89 LEU A CA 1
ATOM 654 C C . LEU A 1 89 ? 5.608 -17.465 23.259 1.00 58.22 89 LEU A C 1
ATOM 656 O O . LEU A 1 89 ? 6.407 -17.282 22.341 1.00 58.22 89 LEU A O 1
ATOM 660 N N . THR A 1 90 ? 5.796 -18.363 24.219 1.00 59.41 90 THR A N 1
ATOM 661 C CA . THR A 1 90 ? 6.700 -19.499 24.074 1.00 59.41 90 THR A CA 1
ATOM 662 C C . THR A 1 90 ? 6.226 -20.289 22.857 1.00 59.41 90 THR A C 1
ATOM 664 O O . THR A 1 90 ? 5.407 -21.197 22.967 1.00 59.41 90 THR A O 1
ATOM 667 N N . ILE A 1 91 ? 6.669 -19.884 21.668 1.00 62.84 91 ILE A N 1
ATOM 668 C CA . ILE A 1 91 ? 6.496 -20.643 20.439 1.00 62.84 91 ILE A CA 1
ATOM 669 C C . ILE A 1 91 ? 7.501 -21.780 20.567 1.00 62.84 91 ILE A C 1
ATOM 671 O O . ILE A 1 91 ? 8.667 -21.645 20.199 1.00 62.84 91 ILE A O 1
ATOM 675 N N . THR A 1 92 ? 7.070 -22.881 21.181 1.00 65.38 92 THR A N 1
ATOM 676 C CA . THR A 1 92 ? 7.807 -24.139 21.125 1.00 65.38 92 THR A CA 1
ATOM 677 C C . THR A 1 92 ? 7.946 -24.498 19.645 1.00 65.38 92 THR A C 1
ATOM 679 O O . THR A 1 92 ? 6.920 -24.584 18.9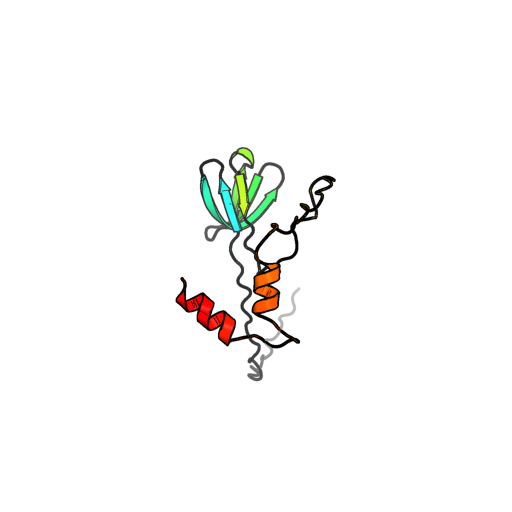61 1.00 65.38 92 THR A O 1
ATOM 682 N N . PRO A 1 93 ? 9.174 -24.662 19.117 1.00 71.88 93 PRO A N 1
ATOM 683 C CA . PRO A 1 93 ? 9.361 -25.149 17.759 1.00 71.88 93 PRO A CA 1
ATOM 684 C C . PRO A 1 93 ? 8.559 -26.443 17.586 1.00 71.88 93 PRO A C 1
ATOM 686 O O . PRO A 1 93 ? 8.577 -27.273 18.501 1.00 71.88 93 PRO A O 1
ATOM 689 N N . PRO A 1 94 ? 7.834 -26.630 16.471 1.00 66.62 94 PRO A N 1
ATOM 690 C CA . PRO A 1 94 ? 7.171 -27.900 16.226 1.00 66.62 94 PRO A CA 1
ATOM 691 C C . PRO A 1 94 ? 8.225 -29.008 16.291 1.00 66.62 94 PRO A C 1
ATOM 693 O O . PRO A 1 94 ? 9.269 -28.906 15.645 1.00 66.62 94 PRO A O 1
ATOM 696 N N . GLU A 1 95 ? 7.971 -30.047 17.091 1.00 63.53 95 GLU A N 1
ATOM 697 C CA . GLU A 1 95 ? 8.782 -31.259 17.039 1.00 63.53 95 GLU A CA 1
ATOM 698 C C . GLU A 1 95 ? 8.709 -31.792 15.609 1.00 63.53 9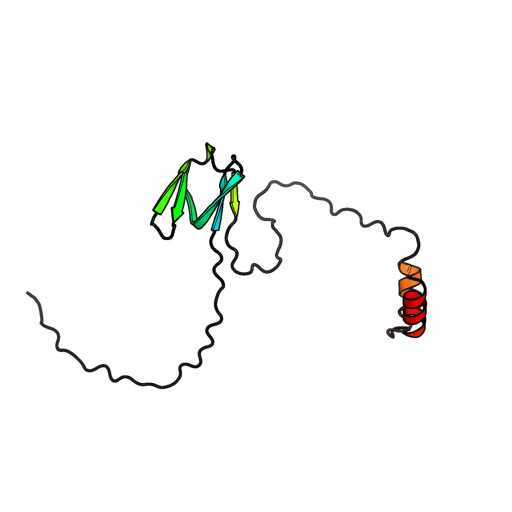5 GLU A C 1
ATOM 700 O O . GLU A 1 95 ? 7.670 -32.294 15.170 1.00 63.53 95 GLU A O 1
ATOM 705 N N . ILE A 1 96 ? 9.811 -31.662 14.871 1.00 63.00 96 ILE A N 1
ATOM 706 C CA . ILE A 1 96 ? 10.004 -32.362 13.609 1.00 63.00 96 ILE A CA 1
ATOM 707 C C . ILE A 1 96 ? 10.132 -33.833 13.991 1.00 63.00 96 ILE A C 1
ATOM 709 O O . ILE A 1 96 ? 11.220 -34.332 14.269 1.00 63.00 96 ILE A O 1
ATOM 713 N N . ARG A 1 97 ? 8.998 -34.529 14.080 1.00 62.47 97 ARG A N 1
ATOM 714 C CA . ARG A 1 97 ? 9.010 -35.987 14.084 1.00 62.47 97 ARG A CA 1
ATOM 715 C C . ARG A 1 97 ? 9.493 -36.389 12.695 1.00 62.47 97 ARG A C 1
ATOM 717 O O . ARG A 1 97 ? 8.852 -35.962 11.730 1.00 62.47 97 ARG A O 1
ATOM 724 N N . PRO A 1 98 ? 10.594 -37.151 12.559 1.00 59.22 98 PRO A N 1
ATOM 725 C CA . PRO A 1 98 ? 10.920 -37.732 11.270 1.00 59.22 98 PRO A CA 1
ATOM 726 C C . PRO A 1 98 ? 9.670 -38.485 10.822 1.00 59.22 98 PRO A C 1
ATOM 728 O O . PRO A 1 98 ? 9.123 -39.293 11.579 1.00 59.22 98 PRO A O 1
ATOM 731 N N . ALA A 1 99 ? 9.146 -38.124 9.650 1.00 59.59 99 ALA A N 1
ATOM 732 C CA . ALA A 1 99 ? 8.070 -38.873 9.032 1.00 59.59 99 ALA A CA 1
ATOM 733 C C . ALA A 1 99 ? 8.606 -40.295 8.862 1.00 59.59 99 ALA A C 1
ATOM 735 O O . ALA A 1 99 ? 9.486 -40.543 8.039 1.00 59.59 99 ALA A O 1
ATOM 736 N N . GLY A 1 100 ? 8.178 -41.186 9.754 1.00 55.78 100 GLY A N 1
ATOM 737 C CA . GLY A 1 100 ? 8.676 -42.544 9.809 1.00 55.78 100 GLY A CA 1
ATOM 738 C C . GLY A 1 100 ? 8.406 -43.232 8.481 1.00 55.78 100 GLY A C 1
ATOM 739 O O . GLY A 1 100 ? 7.249 -43.423 8.114 1.00 55.78 100 GLY A O 1
ATOM 740 N N . GLY A 1 101 ? 9.489 -43.615 7.808 1.00 60.75 101 GLY A N 1
ATOM 741 C CA . GLY A 1 101 ? 9.478 -44.547 6.687 1.00 60.75 101 GLY A CA 1
ATOM 742 C C . GLY A 1 101 ? 9.712 -43.890 5.332 1.00 60.75 101 GLY A C 1
ATOM 743 O O . GLY A 1 101 ? 8.784 -43.387 4.710 1.00 60.75 101 GLY A O 1
ATOM 744 N N . GLY A 1 102 ? 10.955 -43.966 4.853 1.00 61.47 102 GLY A N 1
ATOM 745 C CA . GLY A 1 102 ? 11.294 -43.818 3.435 1.00 61.47 102 GLY A CA 1
ATOM 746 C C . GLY A 1 102 ? 12.466 -42.883 3.168 1.00 61.47 102 GLY A C 1
ATOM 747 O O . GLY A 1 102 ? 13.373 -43.243 2.428 1.00 61.47 102 GLY A O 1
ATOM 748 N N . ILE A 1 103 ? 12.498 -41.710 3.805 1.00 65.00 103 ILE A N 1
ATOM 749 C CA . ILE A 1 103 ? 13.507 -40.687 3.481 1.00 65.00 103 ILE A CA 1
ATOM 750 C C . ILE A 1 103 ? 14.930 -41.091 3.890 1.00 65.00 103 ILE A C 1
ATOM 752 O O . ILE A 1 103 ? 15.848 -40.922 3.100 1.00 65.00 103 ILE A O 1
ATOM 756 N N . GLU A 1 104 ? 15.121 -41.713 5.057 1.00 69.19 104 GLU A N 1
ATOM 757 C CA . GLU A 1 104 ? 16.457 -42.115 5.532 1.00 69.19 104 GLU A CA 1
ATOM 758 C C . GLU A 1 104 ? 17.060 -43.270 4.715 1.00 69.19 104 GLU A C 1
ATOM 760 O O . GLU A 1 104 ? 18.277 -43.356 4.552 1.00 69.19 104 GLU A O 1
ATOM 765 N N . GLU A 1 105 ? 16.222 -44.171 4.196 1.00 70.25 105 GLU A N 1
ATOM 766 C CA . GLU A 1 105 ? 16.662 -45.271 3.330 1.00 70.25 105 GLU A CA 1
ATOM 767 C C . GLU A 1 105 ? 17.040 -44.750 1.944 1.00 70.25 105 GLU A C 1
ATOM 769 O O . GLU A 1 105 ? 18.100 -45.095 1.424 1.00 70.25 105 GLU A O 1
ATOM 774 N N . VAL A 1 106 ? 16.225 -43.847 1.391 1.00 75.69 106 VAL A N 1
ATOM 775 C CA . VAL A 1 106 ? 16.508 -43.173 0.120 1.00 75.69 106 VAL A CA 1
ATOM 776 C C . VAL A 1 106 ? 17.774 -42.322 0.225 1.00 75.69 106 VAL A C 1
ATOM 778 O O . VAL A 1 106 ? 18.588 -42.349 -0.691 1.00 75.69 106 VAL A O 1
ATOM 781 N N . GLU A 1 107 ? 17.992 -41.618 1.338 1.00 75.50 107 GLU A N 1
ATOM 782 C CA . GLU A 1 107 ? 19.213 -40.838 1.574 1.00 75.50 107 GLU A CA 1
ATOM 783 C C . GLU A 1 107 ? 20.460 -41.729 1.660 1.00 75.50 107 GLU A C 1
ATOM 785 O O . GLU A 1 107 ? 21.468 -41.423 1.022 1.00 75.50 107 GLU A O 1
ATOM 790 N N . ARG A 1 108 ? 20.395 -42.859 2.382 1.00 77.88 108 ARG A N 1
ATOM 791 C CA . ARG A 1 108 ? 21.504 -43.833 2.448 1.00 77.88 108 ARG A CA 1
ATOM 792 C C . ARG A 1 108 ? 21.778 -44.513 1.109 1.00 77.88 108 ARG A C 1
ATOM 794 O O . ARG A 1 108 ? 22.931 -44.816 0.820 1.00 77.88 108 ARG A O 1
ATOM 801 N N . ALA A 1 109 ? 20.744 -44.781 0.315 1.00 78.44 109 ALA A N 1
ATOM 802 C CA . ALA A 1 109 ? 20.891 -45.387 -1.004 1.00 78.44 109 ALA A CA 1
ATOM 803 C C . ALA A 1 109 ? 21.411 -44.383 -2.047 1.00 78.44 109 ALA A C 1
ATOM 805 O O . ALA A 1 109 ? 22.184 -44.753 -2.925 1.00 78.44 109 ALA A O 1
ATOM 806 N N . ALA A 1 110 ? 21.025 -43.109 -1.938 1.00 82.94 110 ALA A N 1
ATOM 807 C CA . ALA A 1 110 ? 21.458 -42.053 -2.848 1.00 82.94 110 ALA A CA 1
ATOM 808 C C . ALA A 1 110 ? 22.863 -41.517 -2.540 1.00 82.94 110 ALA A C 1
ATOM 810 O O . ALA A 1 110 ? 23.525 -41.003 -3.445 1.00 82.94 110 ALA A O 1
ATOM 811 N N . VAL A 1 111 ? 23.326 -41.599 -1.288 1.00 86.12 111 VAL A N 1
ATOM 812 C CA . VAL A 1 111 ? 24.638 -41.088 -0.869 1.00 86.12 111 VAL A CA 1
ATOM 813 C C . VAL A 1 111 ? 25.385 -42.136 -0.046 1.00 86.12 111 VAL A C 1
ATOM 815 O O . VAL A 1 111 ? 25.055 -42.385 1.112 1.00 86.12 111 VAL A O 1
ATOM 818 N N . HIS A 1 112 ? 26.455 -42.689 -0.619 1.00 78.69 112 HIS A N 1
ATOM 819 C CA . HIS A 1 112 ? 27.361 -43.619 0.055 1.00 78.69 112 HIS A CA 1
ATOM 820 C C . HIS A 1 112 ? 28.765 -43.005 0.172 1.00 78.69 112 HIS A C 1
ATOM 822 O O . HIS A 1 112 ? 29.300 -42.443 -0.785 1.00 78.69 112 HIS A O 1
ATOM 828 N N . ASP A 1 113 ? 29.376 -43.085 1.357 1.00 76.44 113 ASP A N 1
ATOM 829 C CA . ASP A 1 113 ? 30.763 -42.655 1.616 1.00 76.44 113 ASP A CA 1
ATOM 830 C C . ASP A 1 113 ? 31.099 -41.217 1.157 1.00 76.44 113 ASP A C 1
ATOM 832 O O . ASP A 1 113 ? 32.207 -40.918 0.714 1.00 76.44 113 ASP A O 1
ATOM 836 N N . GLY A 1 114 ? 30.121 -40.304 1.239 1.00 82.88 114 GLY A N 1
ATOM 837 C CA . GLY A 1 114 ? 30.263 -38.907 0.801 1.00 82.88 114 GLY A CA 1
ATOM 838 C C . GLY A 1 114 ? 30.214 -38.707 -0.719 1.00 82.88 114 GLY A C 1
ATOM 839 O O . GLY A 1 114 ? 30.445 -37.600 -1.204 1.00 82.88 114 GLY A O 1
ATOM 840 N N . SER A 1 115 ? 29.893 -39.759 -1.469 1.00 82.25 115 SER A N 1
ATOM 841 C CA . SER A 1 115 ? 29.694 -39.741 -2.915 1.00 82.25 115 SER A CA 1
ATOM 842 C C . SER A 1 115 ? 28.240 -40.043 -3.277 1.00 82.25 115 SER A C 1
ATOM 844 O O . SER A 1 115 ? 27.539 -40.757 -2.564 1.00 82.25 115 SER A O 1
ATOM 846 N N . ILE A 1 116 ? 27.770 -39.449 -4.373 1.00 88.56 116 ILE A N 1
ATOM 847 C CA . ILE A 1 116 ? 26.386 -39.592 -4.839 1.00 88.56 116 ILE A CA 1
ATOM 848 C C . ILE A 1 116 ? 26.286 -40.815 -5.756 1.00 88.56 116 ILE A C 1
ATOM 850 O O . ILE A 1 116 ? 26.979 -40.867 -6.779 1.00 88.56 116 ILE A O 1
ATOM 854 N N . ASP A 1 117 ? 25.373 -41.737 -5.449 1.00 86.50 117 ASP A N 1
ATOM 855 C CA . ASP A 1 117 ? 25.033 -42.871 -6.308 1.00 86.50 117 ASP A CA 1
ATOM 856 C C . ASP A 1 117 ? 24.130 -42.410 -7.457 1.00 86.50 117 ASP A C 1
ATOM 858 O O . ASP A 1 117 ? 22.899 -42.380 -7.384 1.00 86.50 117 ASP A O 1
ATOM 862 N N . ARG A 1 118 ? 24.759 -42.031 -8.570 1.00 86.75 118 ARG A N 1
ATOM 863 C CA . ARG A 1 118 ? 24.035 -41.609 -9.777 1.00 86.75 118 ARG A CA 1
ATOM 864 C C . ARG A 1 118 ? 23.236 -42.747 -10.420 1.00 86.75 118 ARG A C 1
ATOM 866 O O . ARG A 1 118 ? 22.300 -42.464 -11.161 1.00 86.75 118 ARG A O 1
ATOM 873 N N . GLY A 1 119 ? 23.598 -44.008 -10.170 1.00 86.88 119 GLY A N 1
ATOM 874 C CA . GLY A 1 119 ? 22.887 -45.170 -10.701 1.00 86.88 119 GLY A CA 1
ATOM 875 C C . GLY A 1 119 ? 21.545 -45.371 -10.007 1.00 86.88 119 GLY A C 1
ATOM 876 O O . GLY A 1 119 ? 20.544 -45.640 -10.670 1.00 86.88 119 GLY A O 1
ATOM 877 N N . TYR A 1 120 ? 21.511 -45.176 -8.691 1.00 84.88 120 TYR A N 1
ATOM 878 C CA . TYR A 1 120 ? 20.282 -45.163 -7.908 1.00 84.88 120 TYR A CA 1
ATOM 879 C C . TYR A 1 120 ? 19.343 -44.024 -8.338 1.00 84.88 120 TYR A C 1
ATOM 881 O O . TYR A 1 120 ? 18.168 -44.267 -8.607 1.00 84.88 120 TYR A O 1
ATOM 889 N N . ILE A 1 121 ? 19.869 -42.805 -8.513 1.00 85.88 121 ILE A N 1
ATOM 890 C CA . ILE A 1 121 ? 19.075 -41.651 -8.976 1.00 85.88 121 ILE A CA 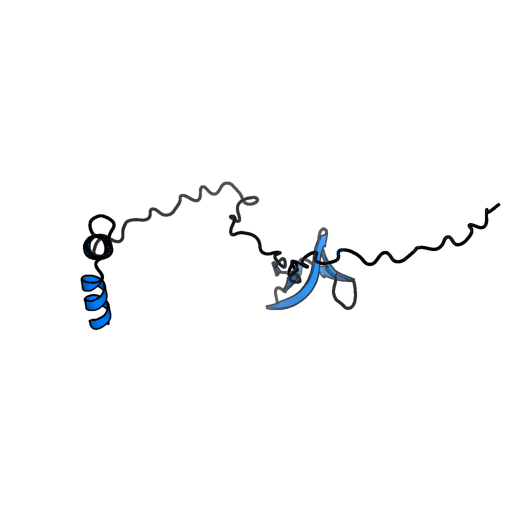1
ATOM 891 C C . ILE A 1 121 ? 18.473 -41.890 -10.366 1.00 85.88 121 ILE A C 1
ATOM 893 O O . ILE A 1 121 ? 17.280 -41.678 -10.558 1.00 85.88 121 ILE A O 1
ATOM 897 N N . ALA A 1 122 ? 19.260 -42.405 -11.316 1.00 86.44 122 ALA A N 1
ATOM 898 C CA . ALA A 1 122 ? 18.776 -42.678 -12.670 1.00 86.44 122 ALA A CA 1
ATOM 899 C C . ALA A 1 122 ? 17.647 -43.725 -12.710 1.00 86.44 122 ALA A C 1
ATOM 901 O O . ALA A 1 122 ? 16.793 -43.681 -13.592 1.00 86.44 122 ALA A O 1
ATOM 902 N N . ARG A 1 123 ? 17.627 -44.676 -11.764 1.00 84.69 123 ARG A N 1
ATOM 903 C CA . ARG A 1 123 ? 16.522 -45.638 -11.636 1.00 84.69 123 ARG A CA 1
ATOM 904 C C . ARG A 1 123 ? 15.249 -44.979 -11.119 1.00 84.69 123 ARG A C 1
ATOM 906 O O . ARG A 1 123 ? 14.183 -45.269 -11.646 1.00 84.69 123 ARG A O 1
ATOM 913 N N . LEU A 1 124 ? 15.370 -44.082 -10.142 1.00 83.62 124 LEU A N 1
ATOM 914 C CA . LEU A 1 124 ? 14.232 -43.356 -9.581 1.00 83.62 124 LEU A CA 1
ATOM 915 C C . LEU A 1 124 ? 13.580 -42.424 -10.618 1.00 83.62 124 LEU A C 1
ATOM 917 O O . LEU A 1 124 ? 12.359 -42.337 -10.682 1.00 83.62 124 LEU A O 1
ATOM 921 N N . GLU A 1 125 ? 14.381 -41.779 -11.472 1.00 80.19 125 GLU A N 1
ATOM 922 C CA . GLU A 1 125 ? 13.886 -40.926 -12.567 1.00 80.19 125 GLU A CA 1
ATOM 923 C C . GLU A 1 125 ? 13.129 -41.704 -13.657 1.00 80.19 125 GLU A C 1
ATOM 925 O O . GLU A 1 125 ? 12.337 -41.113 -14.385 1.00 80.19 125 GLU A O 1
ATOM 930 N N . GLY A 1 126 ? 13.357 -43.016 -13.779 1.00 76.38 126 GLY A N 1
ATOM 931 C CA . GLY A 1 126 ? 12.647 -43.875 -14.730 1.00 76.38 126 GLY A CA 1
ATOM 932 C C . GLY A 1 126 ? 11.322 -44.448 -14.215 1.00 76.38 126 GLY A C 1
ATOM 933 O O . GLY A 1 126 ? 10.579 -45.021 -15.008 1.00 76.38 126 GLY A O 1
ATOM 934 N N . GLU A 1 127 ? 11.040 -44.335 -12.913 1.00 68.75 127 GLU A N 1
ATOM 935 C CA . GLU A 1 127 ? 9.826 -44.867 -12.269 1.00 68.75 127 GLU A CA 1
ATOM 936 C C . GLU A 1 127 ? 8.717 -43.802 -12.088 1.00 68.75 127 GLU A C 1
ATOM 938 O O . GLU A 1 127 ? 7.588 -44.150 -11.741 1.00 68.75 127 GLU A O 1
ATOM 943 N N . ALA A 1 128 ? 9.018 -42.521 -12.348 1.00 52.22 128 ALA A N 1
ATOM 944 C CA . ALA A 1 128 ? 8.094 -41.377 -12.266 1.00 52.22 128 ALA A CA 1
ATOM 945 C C . ALA A 1 128 ? 7.394 -41.066 -13.602 1.00 52.22 128 ALA A C 1
ATOM 947 O O . ALA A 1 128 ? 6.216 -40.637 -13.553 1.00 52.22 128 ALA A O 1
#